Protein AF-A0A482VRR6-F1 (afdb_monomer_lite)

Foldseek 3Di:
DPPVVVVVVVLVVDPVNVVCVVPDPDDDPPDPVVLVVLVVVLVVLVVVLVVVVVVLVDDDPDVVVVVVVCPDPVCCSSVVNVVSVVVVVVSVVVVVVVVVVVCVVVVHDDDPVVVVVVVLCVVLVVVLVVLCCLQPVQLPPDDDPCSVVVSCLRRVCSVVCVPCVSVVNCCPPPVPSD

Sequence (178 aa):
MFSGQYNQFVKIFSAISNGRHLLSKRTSQLELNCLHGIRFISVCYVMFGHRFMTGMLFPSINSLDLIDWILKYTSTVIIGGTICVDSFLLVSGMLVSYGFFETVTKNKRFNVFSFYIYRYIRITLPLSVAVIVYSSFIQHFGSGPLWRKTYLSMQLPCQYFWWSTLLHIQNYINPRYL

InterPro domains:
  IPR002656 Acyltransferase 3 domain [PF01757] (34-164)
  IPR052728 Oxygen and lipid transport regulator [PTHR11161] (7-174)

pLDDT: mean 83.92, std 10.21, range [39.25, 94.75]

Radius of gyration: 21.82 Å; chains: 1; bounding box: 52×47×58 Å

Organism: Asbolus verrucosus (NCBI:txid1661398)

Structure (mmCIF, N/CA/C/O backbone):
data_AF-A0A482VRR6-F1
#
_entry.id   AF-A0A482VRR6-F1
#
loop_
_atom_site.group_PDB
_atom_site.id
_atom_site.type_symbol
_atom_site.label_atom_id
_atom_site.label_alt_id
_atom_site.label_comp_id
_atom_site.label_asym_id
_atom_site.label_entity_id
_atom_site.label_seq_id
_atom_site.pdbx_PDB_ins_code
_atom_site.Cartn_x
_atom_site.Cartn_y
_atom_site.Cartn_z
_atom_site.occupancy
_atom_site.B_iso_or_equiv
_atom_site.auth_seq_id
_atom_site.auth_comp_id
_atom_site.auth_asym_id
_atom_site.auth_atom_id
_atom_site.pdbx_PDB_model_num
ATOM 1 N N . MET A 1 1 ? -35.000 -25.607 12.308 1.00 39.25 1 MET A N 1
ATOM 2 C CA . MET A 1 1 ? -34.107 -24.650 13.003 1.00 39.25 1 MET A CA 1
ATOM 3 C C . MET A 1 1 ? -32.916 -24.164 12.151 1.00 39.25 1 MET A C 1
ATOM 5 O O . MET A 1 1 ? -32.237 -23.248 12.583 1.00 39.25 1 MET A O 1
ATOM 9 N N . PHE A 1 2 ? -32.692 -24.673 10.925 1.00 43.00 2 PHE A N 1
ATOM 10 C CA . PHE A 1 2 ? -31.529 -24.301 10.090 1.00 43.00 2 PHE A CA 1
ATOM 11 C C . PHE A 1 2 ? -31.812 -23.329 8.924 1.00 43.00 2 PHE A C 1
ATOM 13 O O . PHE A 1 2 ? -30.878 -22.868 8.282 1.00 43.00 2 PHE A O 1
ATOM 20 N N . SER A 1 3 ? -33.065 -22.950 8.647 1.00 42.16 3 SER A N 1
ATOM 21 C CA . SER A 1 3 ? -33.415 -22.116 7.478 1.00 42.16 3 SER A CA 1
ATOM 22 C C . SER A 1 3 ? -33.065 -20.622 7.609 1.00 42.16 3 SER A C 1
ATOM 24 O O . SER A 1 3 ? -32.999 -19.920 6.603 1.00 42.16 3 SER A O 1
ATOM 26 N N . GLY A 1 4 ? -32.806 -20.119 8.823 1.00 55.44 4 GLY A N 1
ATOM 27 C CA . GLY A 1 4 ? -32.487 -18.702 9.062 1.00 55.44 4 GLY A CA 1
ATOM 28 C C . GLY A 1 4 ? -31.041 -18.305 8.734 1.00 55.44 4 GLY A C 1
ATOM 29 O O . GLY A 1 4 ? -30.807 -17.201 8.247 1.00 55.44 4 GLY A O 1
ATOM 30 N N . GLN A 1 5 ? -30.069 -19.202 8.947 1.00 54.91 5 GLN A N 1
ATOM 31 C CA . GLN A 1 5 ? -28.642 -18.891 8.767 1.00 54.91 5 GLN A CA 1
ATOM 32 C C . GLN A 1 5 ? -28.226 -18.825 7.290 1.00 54.91 5 GLN A C 1
ATOM 34 O O . GLN A 1 5 ? -27.506 -17.904 6.909 1.00 54.91 5 GLN A O 1
ATOM 39 N N . TYR A 1 6 ? -28.731 -19.724 6.432 1.00 55.31 6 TYR A N 1
ATOM 40 C CA . TYR A 1 6 ? -28.451 -19.691 4.985 1.00 55.31 6 TYR A CA 1
ATOM 41 C C . TYR A 1 6 ? -28.879 -18.367 4.343 1.00 55.31 6 TYR A C 1
ATOM 43 O O . TYR A 1 6 ? -28.153 -17.802 3.527 1.00 55.31 6 TYR A O 1
ATOM 51 N N . ASN A 1 7 ? -30.015 -17.820 4.783 1.00 68.06 7 ASN A N 1
ATOM 52 C CA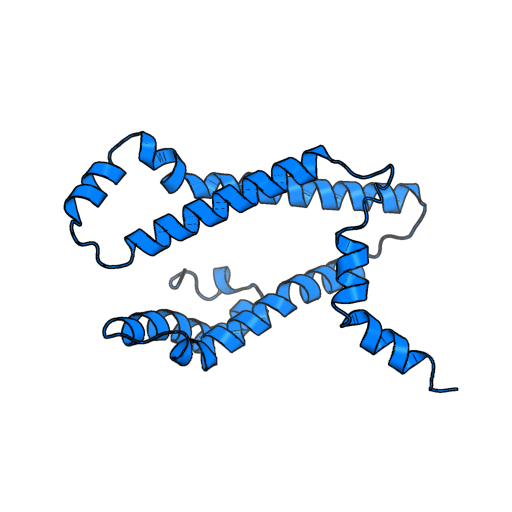 . ASN A 1 7 ? -30.519 -16.538 4.305 1.00 68.06 7 ASN A CA 1
ATOM 53 C C . ASN A 1 7 ? -29.570 -15.381 4.654 1.00 68.06 7 ASN A C 1
ATOM 55 O O . ASN A 1 7 ? -29.433 -14.445 3.874 1.00 68.06 7 ASN A O 1
ATOM 59 N N . GLN A 1 8 ? -28.872 -15.448 5.791 1.00 71.31 8 GLN A N 1
ATOM 60 C CA . GLN A 1 8 ? -27.940 -14.404 6.216 1.00 71.31 8 GLN A CA 1
ATOM 61 C C . GLN A 1 8 ? -26.632 -14.441 5.418 1.00 71.31 8 GLN A C 1
ATOM 63 O O . GLN A 1 8 ? -26.187 -13.392 4.957 1.00 71.31 8 GLN A O 1
ATOM 68 N N . PHE A 1 9 ? -26.066 -15.627 5.170 1.00 74.12 9 PHE A N 1
ATOM 69 C CA . PHE A 1 9 ? -24.871 -15.767 4.327 1.00 74.12 9 PHE A CA 1
ATOM 70 C C . PHE A 1 9 ? -25.125 -15.315 2.886 1.00 74.12 9 PHE A C 1
ATOM 72 O O . PHE A 1 9 ? -24.353 -14.524 2.350 1.00 74.12 9 PHE A O 1
ATOM 79 N N . VAL A 1 10 ? -26.245 -15.724 2.283 1.00 75.69 10 VAL A N 1
ATOM 80 C CA . VAL A 1 10 ? -26.619 -15.290 0.924 1.00 75.69 10 VAL A CA 1
ATOM 81 C C . VAL A 1 10 ? -26.847 -13.774 0.866 1.00 75.69 10 VAL A C 1
ATOM 83 O O . VAL A 1 10 ? -26.487 -13.121 -0.114 1.00 75.69 10 VAL A O 1
ATOM 86 N N . LYS A 1 11 ? -27.379 -13.175 1.938 1.00 75.44 11 LYS A N 1
ATOM 87 C CA . LYS A 1 11 ? -27.599 -11.726 2.023 1.00 75.44 11 LYS A CA 1
ATOM 88 C C . LYS A 1 11 ? -26.296 -10.925 2.105 1.00 75.44 11 LYS A C 1
ATOM 90 O O . LYS A 1 11 ? -26.257 -9.834 1.546 1.00 75.44 11 LYS A O 1
ATOM 95 N N . ILE A 1 12 ? -25.234 -11.472 2.711 1.00 77.88 12 ILE A N 1
ATOM 96 C CA . ILE A 1 12 ? -23.895 -10.845 2.748 1.00 77.88 12 ILE A CA 1
ATOM 97 C C . ILE A 1 12 ? -23.308 -10.708 1.332 1.00 77.88 12 ILE A C 1
ATOM 99 O O . ILE A 1 12 ? -22.660 -9.706 1.040 1.00 77.88 12 ILE A O 1
ATOM 103 N N . PHE A 1 13 ? -23.596 -11.651 0.428 1.00 78.31 13 PHE A N 1
ATOM 104 C CA . PHE A 1 13 ? -23.145 -11.613 -0.972 1.00 78.31 13 PHE A CA 1
ATOM 105 C C . PHE A 1 13 ? -24.163 -10.992 -1.946 1.00 78.31 13 PHE A C 1
ATOM 107 O O . PHE A 1 13 ? -23.894 -10.880 -3.141 1.00 78.31 13 PHE A O 1
ATOM 114 N N . SER A 1 14 ? -25.333 -10.555 -1.468 1.00 87.50 14 SER A N 1
ATOM 115 C CA . SER A 1 14 ? -26.373 -9.985 -2.327 1.00 87.50 14 SER A CA 1
ATOM 116 C C . SER A 1 14 ? -26.002 -8.574 -2.791 1.00 87.50 14 SER A C 1
ATOM 118 O O . SER A 1 14 ? -26.103 -7.604 -2.035 1.00 87.50 14 SER A O 1
ATOM 120 N N . ALA A 1 15 ? -25.646 -8.442 -4.072 1.00 83.56 15 ALA A N 1
ATOM 121 C CA . ALA A 1 15 ? -25.331 -7.156 -4.698 1.00 83.56 15 ALA A CA 1
ATOM 122 C C . ALA A 1 15 ? -26.487 -6.144 -4.598 1.00 83.56 15 ALA A C 1
ATOM 124 O O . ALA A 1 15 ? -26.249 -4.954 -4.422 1.00 83.56 15 ALA A O 1
ATOM 125 N N . ILE A 1 16 ? -27.741 -6.608 -4.640 1.00 83.62 16 ILE A N 1
ATOM 126 C CA . ILE A 1 16 ? -28.931 -5.750 -4.536 1.00 83.62 16 ILE A CA 1
ATOM 127 C C . ILE A 1 16 ? -29.086 -5.208 -3.110 1.00 83.62 16 ILE A C 1
ATOM 129 O O . ILE A 1 16 ? -29.315 -4.012 -2.926 1.00 83.62 16 ILE A O 1
ATOM 133 N N . SER A 1 17 ? -28.946 -6.067 -2.093 1.00 82.50 17 SER A N 1
ATOM 134 C CA . SER A 1 17 ? -29.047 -5.652 -0.687 1.00 82.50 17 SER A CA 1
ATOM 135 C C . SER A 1 17 ? -27.909 -4.703 -0.309 1.00 82.50 17 SER A C 1
ATOM 137 O O . SER A 1 17 ? -28.153 -3.635 0.254 1.00 82.50 17 SER A O 1
ATOM 139 N N . ASN A 1 18 ? -26.674 -5.059 -0.673 1.00 84.44 18 ASN A N 1
ATOM 140 C CA . ASN A 1 18 ? -25.496 -4.233 -0.419 1.00 84.44 18 ASN A CA 1
ATOM 141 C C . ASN A 1 18 ? -25.542 -2.928 -1.224 1.00 84.44 18 ASN A C 1
ATOM 143 O O . ASN A 1 18 ? -25.259 -1.869 -0.675 1.00 84.44 18 ASN A O 1
ATOM 147 N N . GLY A 1 19 ? -25.974 -2.967 -2.487 1.00 83.19 19 GLY A N 1
ATOM 148 C CA . GLY A 1 19 ? -26.127 -1.784 -3.336 1.00 83.19 19 GLY A CA 1
ATOM 149 C C . GLY A 1 19 ? -27.157 -0.796 -2.788 1.00 83.19 19 GLY A C 1
ATOM 150 O O . GLY A 1 19 ? -26.872 0.394 -2.694 1.00 83.19 19 GLY A O 1
ATOM 151 N N . ARG A 1 20 ? -28.322 -1.277 -2.328 1.00 83.12 20 ARG A N 1
ATOM 152 C CA . ARG A 1 20 ? -29.318 -0.425 -1.650 1.00 83.12 20 ARG A CA 1
ATOM 153 C C . ARG A 1 20 ? -28.783 0.178 -0.352 1.00 83.12 20 ARG A C 1
ATOM 155 O O . ARG A 1 20 ? -29.094 1.324 -0.054 1.00 83.12 20 ARG A O 1
ATOM 162 N N . HIS A 1 21 ? -27.980 -0.568 0.405 1.00 78.75 21 HIS A N 1
ATOM 163 C CA . HIS A 1 21 ? -27.349 -0.061 1.623 1.00 78.75 21 HIS A CA 1
ATOM 164 C C . HIS A 1 21 ? -26.273 0.997 1.326 1.00 78.75 21 HIS A C 1
ATOM 166 O O . HIS A 1 21 ? -26.207 2.006 2.016 1.00 78.75 21 HIS A O 1
ATOM 172 N N . LEU A 1 22 ? -25.459 0.798 0.286 1.00 78.19 22 LEU A N 1
ATOM 173 C CA . LEU A 1 22 ? -24.411 1.739 -0.130 1.00 78.19 22 LEU A CA 1
ATOM 174 C C . LEU A 1 22 ? -24.981 3.032 -0.732 1.00 78.19 22 LEU A C 1
ATOM 176 O O . LEU A 1 22 ? -24.422 4.102 -0.519 1.00 78.19 22 LEU A O 1
ATOM 180 N N . LEU A 1 23 ? -26.091 2.939 -1.469 1.00 82.62 23 LEU A N 1
ATOM 181 C CA . LEU A 1 23 ? -26.770 4.082 -2.097 1.00 82.62 23 LEU A CA 1
ATOM 182 C C . LEU A 1 23 ? -27.792 4.762 -1.171 1.00 82.62 23 LEU A C 1
ATOM 184 O O . LEU A 1 23 ? -28.377 5.787 -1.526 1.00 82.62 23 LEU A O 1
ATOM 188 N N . SER A 1 24 ? -28.036 4.193 0.009 1.00 81.25 24 SER A N 1
ATOM 189 C CA . SER A 1 24 ? -28.926 4.769 1.011 1.00 81.25 24 SER A CA 1
ATOM 190 C C . SER A 1 24 ? -28.311 6.054 1.572 1.00 81.25 24 SER A C 1
ATOM 192 O O . SER A 1 24 ? -27.252 6.025 2.191 1.00 81.25 24 SER A O 1
ATOM 194 N N . LYS A 1 25 ? -29.018 7.182 1.436 1.00 66.94 25 LYS A N 1
ATOM 195 C CA . LYS A 1 25 ? -28.632 8.507 1.966 1.00 66.94 25 LYS A CA 1
ATOM 196 C C . LYS A 1 25 ? -28.825 8.629 3.487 1.00 66.94 25 LYS A C 1
ATOM 198 O O . LYS A 1 25 ? -29.327 9.638 3.976 1.00 66.94 25 LYS A O 1
ATOM 203 N N . ARG A 1 26 ? -28.509 7.581 4.247 1.00 63.56 26 ARG A N 1
ATOM 204 C CA . ARG A 1 26 ? -28.685 7.566 5.702 1.00 63.56 26 ARG A CA 1
ATOM 205 C C . ARG A 1 26 ? -27.437 8.161 6.341 1.00 63.56 26 ARG A C 1
ATOM 207 O O . ARG A 1 26 ? -26.489 7.440 6.609 1.00 63.56 26 ARG A O 1
ATOM 214 N N . THR A 1 27 ? -27.437 9.470 6.550 1.00 57.12 27 THR A N 1
ATOM 215 C CA . THR A 1 27 ? -26.373 10.161 7.280 1.00 57.12 27 THR A CA 1
ATOM 216 C C . THR A 1 27 ? -26.494 9.852 8.769 1.00 57.12 27 THR A C 1
ATOM 218 O O . THR A 1 27 ? -27.532 10.110 9.386 1.00 57.12 27 THR A O 1
ATOM 221 N N . SER A 1 28 ? -25.452 9.271 9.366 1.00 56.53 28 SER A N 1
ATOM 222 C CA . SER A 1 28 ? -25.365 9.203 10.825 1.00 56.53 28 SER A CA 1
ATOM 223 C C . SER A 1 28 ? -24.936 10.571 11.372 1.00 56.53 28 SER A C 1
ATOM 225 O O . SER A 1 28 ? -24.104 11.257 10.785 1.00 56.53 28 SER A O 1
ATOM 227 N N . GLN A 1 29 ? -25.504 11.003 12.501 1.00 54.41 29 GLN A N 1
ATOM 228 C CA . GLN A 1 29 ? -25.203 12.312 13.113 1.00 54.41 29 GLN A CA 1
ATOM 229 C C . GLN A 1 29 ? -23.735 12.473 13.569 1.00 54.41 29 GLN A C 1
ATOM 231 O O . GLN A 1 29 ? -23.346 13.570 13.956 1.00 54.41 29 GLN A O 1
ATOM 236 N N . LEU A 1 30 ? -22.925 11.406 13.516 1.00 58.94 30 LEU A N 1
ATOM 237 C CA . LEU A 1 30 ? -21.503 11.390 13.883 1.00 58.94 30 LEU A CA 1
ATOM 238 C C . LEU A 1 30 ? -20.546 11.324 12.673 1.00 58.94 30 LEU A C 1
ATOM 240 O O . LEU A 1 30 ? -19.335 11.201 12.859 1.00 58.94 30 LEU A O 1
ATOM 244 N N . GLU A 1 31 ? -21.043 11.383 11.435 1.00 64.06 31 GLU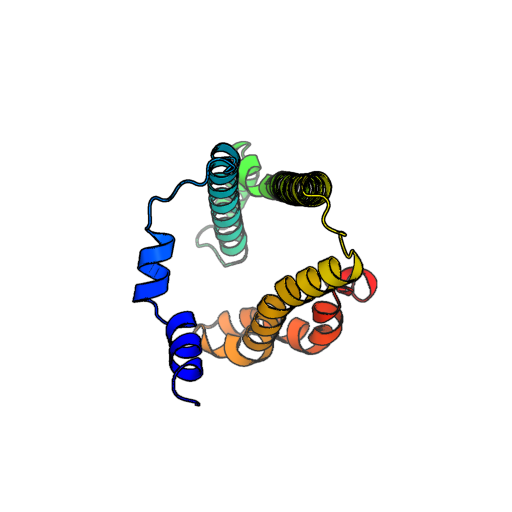 A N 1
ATOM 245 C CA . GLU A 1 31 ? -20.180 11.319 10.251 1.00 64.06 31 GLU A CA 1
ATOM 246 C C . GLU A 1 31 ? -19.457 12.646 9.986 1.00 64.06 31 GLU A C 1
ATOM 248 O O . GLU A 1 31 ? -20.051 13.688 9.705 1.00 64.06 31 GLU A O 1
ATOM 253 N N . LEU A 1 32 ? -18.124 12.597 10.033 1.00 72.50 32 LEU A N 1
ATOM 254 C CA . LEU A 1 32 ? -17.251 13.699 9.643 1.00 72.50 32 LEU A CA 1
ATOM 255 C C . LEU A 1 32 ? -17.233 13.818 8.109 1.00 72.50 32 LEU A C 1
ATOM 257 O O . LEU A 1 32 ? -16.292 13.379 7.448 1.00 72.50 32 LEU A O 1
ATOM 261 N N . ASN A 1 33 ? -18.274 14.424 7.533 1.00 78.56 33 ASN A N 1
ATOM 262 C CA . ASN A 1 33 ? -18.465 14.566 6.079 1.00 78.56 33 ASN A CA 1
ATOM 263 C C . ASN A 1 33 ? -17.246 15.153 5.344 1.00 78.56 33 ASN A C 1
ATOM 265 O O . ASN A 1 33 ? -16.910 14.712 4.246 1.00 78.56 33 ASN A O 1
ATOM 269 N N . CYS A 1 34 ? -16.530 16.093 5.968 1.00 83.06 34 CYS A N 1
ATOM 270 C CA . CYS A 1 34 ? -15.295 16.655 5.413 1.00 83.06 34 CYS A CA 1
ATOM 271 C C . CYS A 1 34 ? -14.204 15.583 5.204 1.00 83.06 34 CYS A C 1
ATOM 273 O O . CYS A 1 34 ? -13.530 15.576 4.174 1.00 83.06 34 CYS A O 1
ATOM 275 N N . LEU A 1 35 ? -14.082 14.607 6.115 1.00 83.81 35 LEU A N 1
ATOM 276 C CA . LEU A 1 35 ? -13.115 13.512 5.972 1.00 83.81 35 LEU A CA 1
ATOM 277 C C . LEU A 1 35 ? -13.436 12.606 4.783 1.00 83.81 35 LEU A C 1
ATOM 279 O O . LEU A 1 35 ? -12.515 12.087 4.154 1.00 83.81 35 LEU A O 1
ATOM 283 N N . HIS A 1 36 ? -14.715 12.416 4.456 1.00 83.50 36 HIS A N 1
ATOM 284 C CA . HIS A 1 36 ? -15.100 11.671 3.258 1.00 83.50 36 HIS A CA 1
ATOM 285 C C . HIS A 1 36 ? -14.648 12.393 1.981 1.00 83.50 36 HIS A C 1
ATOM 287 O O . HIS A 1 36 ? -14.102 11.746 1.088 1.00 83.50 36 HIS A O 1
ATOM 293 N N . GLY A 1 37 ? -14.788 13.722 1.930 1.00 86.75 37 GLY A N 1
ATOM 294 C CA . GLY A 1 37 ? -14.290 14.548 0.826 1.00 86.75 37 GLY A CA 1
ATOM 295 C C . GLY A 1 37 ? -12.767 14.496 0.682 1.00 86.75 37 GLY A C 1
ATOM 296 O O . GLY A 1 37 ? -12.265 14.223 -0.408 1.00 86.75 37 GLY A O 1
ATOM 297 N N . ILE A 1 38 ? -12.030 14.667 1.787 1.00 87.50 38 ILE A N 1
ATOM 298 C CA . ILE A 1 38 ? -10.560 14.580 1.789 1.00 87.50 38 ILE A CA 1
ATOM 299 C C . ILE A 1 38 ? -10.111 13.207 1.286 1.00 87.50 38 ILE A C 1
ATOM 301 O O . ILE A 1 38 ? -9.298 13.129 0.372 1.00 87.50 38 ILE A O 1
ATOM 305 N N . ARG A 1 39 ? -10.696 12.119 1.805 1.00 84.94 39 ARG A N 1
ATOM 306 C CA . ARG A 1 39 ? -10.374 10.757 1.349 1.00 84.94 39 ARG A CA 1
ATOM 307 C C . ARG A 1 39 ? -10.617 10.570 -0.139 1.00 84.94 39 ARG A C 1
ATOM 309 O O . ARG A 1 39 ? -9.786 9.961 -0.802 1.00 84.94 39 ARG A O 1
ATOM 316 N N . PHE A 1 40 ? -11.735 11.073 -0.654 1.00 88.44 40 PHE A N 1
ATOM 317 C CA . PHE A 1 40 ? -12.046 10.974 -2.075 1.00 88.44 40 PHE A CA 1
ATOM 318 C C . PHE A 1 40 ? -10.974 11.663 -2.928 1.00 88.44 40 PHE A C 1
ATOM 320 O O . PHE A 1 40 ? -10.395 11.028 -3.809 1.00 88.44 40 PHE A O 1
ATOM 327 N N . ILE A 1 41 ? -10.648 12.918 -2.609 1.00 89.50 41 ILE A N 1
ATOM 328 C CA . ILE A 1 41 ? -9.634 13.694 -3.337 1.00 89.50 41 ILE A CA 1
ATOM 329 C C . ILE A 1 41 ? -8.270 13.002 -3.261 1.00 89.50 41 ILE A C 1
ATOM 331 O O . ILE A 1 41 ? -7.607 12.834 -4.286 1.00 89.50 41 ILE A O 1
ATOM 335 N N . SER A 1 42 ? -7.867 12.540 -2.074 1.00 88.25 42 SER A N 1
ATOM 336 C CA . SER A 1 42 ? -6.594 11.845 -1.894 1.00 88.25 42 SER A CA 1
ATOM 337 C C . SER A 1 42 ? -6.530 10.543 -2.708 1.00 88.25 42 SER A C 1
ATOM 339 O O . SER A 1 42 ? -5.492 10.245 -3.298 1.00 88.25 42 SER A O 1
ATOM 341 N N . VAL A 1 43 ? -7.629 9.777 -2.811 1.00 88.44 43 VAL A N 1
ATOM 342 C CA . VAL A 1 43 ? -7.657 8.532 -3.610 1.00 88.44 43 VAL A CA 1
ATOM 343 C C . VAL A 1 43 ? -7.538 8.846 -5.097 1.00 88.44 43 VAL A C 1
ATOM 345 O O . VAL A 1 43 ? -6.733 8.215 -5.783 1.00 88.44 43 VAL A O 1
ATOM 348 N N . CYS A 1 44 ? -8.276 9.842 -5.591 1.00 90.12 44 CYS A N 1
ATOM 349 C CA . CYS A 1 44 ? -8.168 10.289 -6.980 1.00 90.12 44 CYS A CA 1
ATOM 350 C C . CYS A 1 44 ? -6.737 10.714 -7.327 1.00 90.12 44 CYS A C 1
ATOM 352 O O . CYS A 1 44 ? -6.218 10.340 -8.380 1.00 90.12 44 CYS A O 1
ATOM 354 N N . TYR A 1 45 ? -6.086 11.442 -6.421 1.00 89.38 45 TYR A N 1
ATOM 355 C CA . TYR A 1 45 ? -4.715 11.898 -6.603 1.00 89.38 45 TYR A CA 1
ATOM 356 C C . TYR A 1 45 ? -3.712 10.738 -6.687 1.00 89.38 45 TYR A C 1
ATOM 358 O O . TYR A 1 45 ? -2.913 10.677 -7.621 1.00 89.38 45 TYR A O 1
ATOM 366 N N . VAL A 1 46 ? -3.796 9.771 -5.767 1.00 88.88 46 VAL A N 1
ATOM 367 C CA . VAL A 1 46 ? -2.931 8.578 -5.765 1.00 88.88 46 VAL A CA 1
ATOM 368 C C . VAL A 1 46 ? -3.142 7.730 -7.021 1.00 88.88 46 VAL A C 1
ATOM 370 O O . VAL A 1 46 ? -2.170 7.285 -7.631 1.00 88.88 46 VAL A O 1
ATOM 373 N N . MET A 1 47 ? -4.391 7.544 -7.461 1.00 90.12 47 MET A N 1
ATOM 374 C CA . MET A 1 47 ? -4.686 6.824 -8.706 1.00 90.12 47 MET A CA 1
ATOM 375 C C . MET A 1 47 ? -4.071 7.513 -9.928 1.00 90.12 47 MET A C 1
ATOM 377 O O . MET A 1 47 ? -3.462 6.844 -10.768 1.00 90.12 47 MET A O 1
ATOM 381 N N . PHE A 1 48 ? -4.209 8.838 -10.021 1.00 89.94 48 PHE A N 1
ATOM 382 C CA . PHE A 1 48 ? -3.621 9.626 -11.101 1.00 89.94 48 PHE A CA 1
ATOM 383 C C . PHE A 1 48 ? -2.090 9.508 -11.111 1.00 89.94 48 PHE A C 1
ATOM 385 O O . PHE A 1 48 ? -1.503 9.208 -12.152 1.00 89.94 48 PHE A O 1
ATOM 392 N N . GLY A 1 49 ? -1.460 9.637 -9.939 1.00 88.81 49 GLY A N 1
ATOM 393 C CA . GLY A 1 49 ? -0.017 9.473 -9.768 1.00 88.81 49 GLY A CA 1
ATOM 394 C C . GLY A 1 49 ? 0.479 8.093 -10.202 1.00 88.81 49 GLY A C 1
ATOM 395 O O . GLY A 1 49 ? 1.360 8.001 -11.055 1.00 88.81 49 GLY A O 1
ATOM 396 N N . HIS A 1 50 ? -0.121 7.009 -9.695 1.00 88.94 50 HIS A N 1
ATOM 397 C CA . HIS A 1 50 ? 0.278 5.648 -10.073 1.00 88.94 50 HIS A CA 1
ATOM 398 C C . HIS A 1 50 ? 0.095 5.374 -11.563 1.00 88.94 50 HIS A C 1
ATOM 400 O O . HIS A 1 50 ? 0.974 4.769 -12.173 1.00 88.94 50 HIS A O 1
ATOM 406 N N . ARG A 1 51 ? -1.000 5.843 -12.175 1.00 88.94 51 ARG A N 1
ATOM 407 C CA . ARG A 1 51 ? -1.205 5.669 -13.618 1.00 88.94 51 ARG A CA 1
ATOM 408 C C . ARG A 1 51 ? -0.090 6.333 -14.419 1.00 88.94 51 ARG A C 1
ATOM 410 O O . ARG A 1 51 ? 0.417 5.726 -15.362 1.00 88.94 51 ARG A O 1
ATOM 417 N N . PHE A 1 52 ? 0.282 7.552 -14.041 1.00 87.25 52 PHE A N 1
ATOM 418 C CA . PHE A 1 52 ? 1.341 8.293 -14.711 1.00 87.25 52 PHE A CA 1
ATOM 419 C C . PHE A 1 52 ? 2.705 7.615 -14.513 1.00 87.25 52 PHE A C 1
ATOM 421 O O . PHE A 1 52 ? 3.398 7.336 -15.487 1.00 87.25 52 PHE A O 1
ATOM 428 N N . MET A 1 53 ? 3.041 7.249 -13.272 1.00 84.81 53 MET A N 1
ATOM 429 C CA . MET A 1 53 ? 4.285 6.551 -12.918 1.00 84.81 53 MET A CA 1
ATOM 430 C C . MET A 1 53 ? 4.435 5.219 -13.648 1.00 84.81 53 MET A C 1
ATOM 432 O O . MET A 1 53 ? 5.480 4.946 -14.229 1.00 84.81 53 MET A O 1
ATOM 436 N N . THR A 1 54 ? 3.379 4.403 -13.681 1.00 84.81 54 THR A N 1
ATOM 437 C CA . THR A 1 54 ? 3.387 3.158 -14.453 1.00 84.81 54 THR A CA 1
ATOM 438 C C . THR A 1 54 ? 3.582 3.441 -15.939 1.00 84.81 54 THR A C 1
ATOM 440 O O . THR A 1 54 ? 4.371 2.750 -16.570 1.00 84.81 54 THR A O 1
ATOM 443 N N . GLY A 1 55 ? 2.936 4.472 -16.492 1.00 85.00 55 GLY A N 1
ATOM 444 C CA . GLY A 1 55 ? 3.119 4.876 -17.889 1.00 85.00 55 GLY A CA 1
ATOM 445 C C . GLY A 1 55 ? 4.570 5.210 -18.247 1.00 85.00 55 GLY A C 1
ATOM 446 O O . GLY A 1 55 ? 5.016 4.834 -19.325 1.00 85.00 55 GLY A O 1
ATOM 447 N N . MET A 1 56 ? 5.320 5.830 -17.330 1.00 83.12 56 MET A 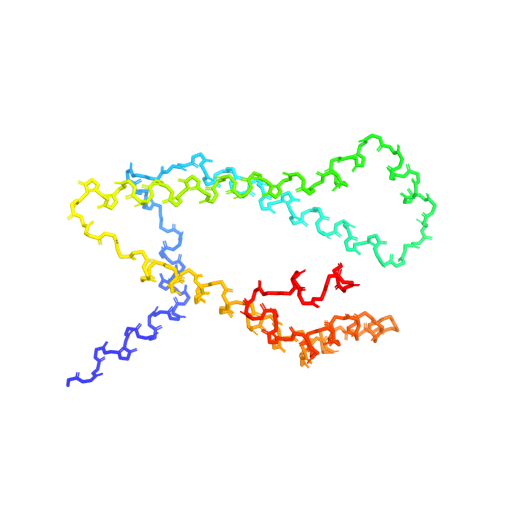N 1
ATOM 448 C CA . MET A 1 56 ? 6.740 6.157 -17.529 1.00 83.12 56 MET A CA 1
ATOM 449 C C . MET A 1 56 ? 7.664 4.932 -17.556 1.00 83.12 56 MET A C 1
ATOM 451 O O . MET A 1 56 ? 8.743 4.995 -18.137 1.00 83.12 56 MET A O 1
ATOM 455 N N . LEU A 1 57 ? 7.263 3.819 -16.933 1.00 80.38 57 LEU A N 1
ATOM 456 C CA . LEU A 1 57 ? 8.044 2.575 -16.921 1.00 80.38 57 LEU A CA 1
ATOM 457 C C . LEU A 1 57 ? 7.902 1.770 -18.223 1.00 80.38 57 LEU A C 1
ATOM 459 O O . LEU A 1 57 ? 8.690 0.857 -18.471 1.00 80.38 57 LEU A O 1
ATOM 463 N N . PHE A 1 58 ? 6.897 2.081 -19.045 1.00 82.38 58 PHE A N 1
ATOM 464 C CA . PHE A 1 58 ? 6.687 1.452 -20.346 1.00 82.38 58 PHE A CA 1
ATOM 465 C C . PHE A 1 58 ? 7.287 2.306 -21.471 1.00 82.38 58 PHE A C 1
ATOM 467 O O . PHE A 1 58 ? 7.371 3.527 -21.347 1.00 82.38 58 PHE A O 1
ATOM 474 N N . PRO A 1 59 ? 7.710 1.685 -22.587 1.00 80.69 59 PRO A N 1
ATOM 475 C CA . PRO A 1 59 ? 8.304 2.420 -23.696 1.00 80.69 59 PRO A CA 1
ATOM 476 C C . PRO A 1 59 ? 7.313 3.431 -24.282 1.00 80.69 59 PRO A C 1
ATOM 478 O O . PRO A 1 59 ? 6.197 3.075 -24.667 1.00 80.69 59 PRO A O 1
ATOM 481 N N . SER A 1 60 ? 7.746 4.688 -24.368 1.00 81.62 60 SER A N 1
ATOM 482 C CA . SER A 1 60 ? 7.025 5.767 -25.037 1.00 81.62 60 SER A CA 1
ATOM 483 C C . SER A 1 60 ? 7.542 5.963 -26.465 1.00 81.62 60 SER A C 1
ATOM 485 O O . SER A 1 60 ? 8.686 5.643 -26.781 1.00 81.62 60 SER A O 1
ATOM 487 N N . ILE A 1 61 ? 6.689 6.505 -27.340 1.00 84.44 61 ILE A N 1
ATOM 488 C CA . ILE A 1 61 ? 7.055 6.834 -28.731 1.00 84.44 61 ILE A CA 1
ATOM 489 C C . ILE A 1 61 ? 8.152 7.911 -28.757 1.00 84.44 61 ILE A C 1
ATOM 491 O O . ILE A 1 61 ? 9.043 7.867 -29.598 1.00 84.44 61 ILE A O 1
ATOM 495 N N . ASN A 1 62 ? 8.098 8.856 -27.816 1.00 86.06 62 ASN A N 1
ATOM 496 C CA . ASN A 1 62 ? 9.106 9.889 -27.629 1.00 86.06 62 ASN A CA 1
ATOM 497 C C . ASN A 1 62 ? 9.527 9.928 -26.154 1.00 86.06 62 ASN A C 1
ATOM 499 O O . ASN A 1 62 ? 8.801 10.430 -25.297 1.00 86.06 62 ASN A O 1
ATOM 503 N N . SER A 1 63 ? 10.682 9.348 -25.843 1.00 81.69 63 SER A N 1
ATOM 504 C CA . SER A 1 63 ? 11.231 9.326 -24.484 1.00 81.69 63 SER A CA 1
ATOM 505 C C . SER A 1 63 ? 11.929 10.632 -24.102 1.00 81.69 63 SER A C 1
ATOM 507 O O . SER A 1 63 ? 12.043 10.922 -22.915 1.00 81.69 63 SER A O 1
ATOM 509 N N . LEU A 1 64 ? 12.343 11.447 -25.077 1.00 86.00 64 LEU A N 1
ATOM 510 C CA . LEU A 1 64 ? 12.968 12.748 -24.819 1.00 86.00 64 LEU A CA 1
ATOM 511 C C . LEU A 1 64 ? 11.952 13.759 -24.277 1.00 86.00 64 LEU A C 1
ATOM 513 O O . LEU A 1 64 ? 12.241 14.453 -23.311 1.00 86.00 64 LEU A O 1
ATOM 517 N N . ASP A 1 65 ? 10.727 13.750 -24.806 1.00 86.81 65 ASP A N 1
ATOM 518 C CA . ASP A 1 65 ? 9.639 14.608 -24.310 1.00 86.81 65 ASP A CA 1
ATOM 519 C C . ASP A 1 65 ? 9.262 14.282 -22.853 1.00 86.81 65 ASP A C 1
ATOM 521 O O . ASP A 1 65 ? 8.897 15.158 -22.070 1.00 86.81 65 ASP A O 1
ATOM 525 N N . LEU A 1 66 ? 9.432 13.020 -22.438 1.00 85.31 66 LEU A N 1
ATOM 526 C CA . LEU A 1 66 ? 9.259 12.641 -21.038 1.00 85.31 66 LEU A CA 1
ATOM 527 C C . LEU A 1 66 ? 10.325 13.284 -20.140 1.00 85.31 66 LEU A C 1
ATOM 529 O O . LEU A 1 66 ? 9.997 13.761 -19.055 1.00 85.31 66 LEU A O 1
ATOM 533 N N . ILE A 1 67 ? 11.583 13.313 -20.585 1.00 84.88 67 ILE A N 1
ATOM 534 C CA . ILE A 1 67 ? 12.685 13.946 -19.847 1.00 84.88 67 ILE A CA 1
ATOM 535 C C . ILE A 1 67 ? 12.440 15.455 -19.741 1.00 84.88 67 ILE A C 1
ATOM 537 O O . ILE A 1 67 ? 12.508 16.011 -18.643 1.00 84.88 67 ILE A O 1
ATOM 541 N N . ASP A 1 68 ? 12.065 16.098 -20.847 1.00 89.19 68 ASP A N 1
ATOM 542 C CA . ASP A 1 68 ? 11.728 17.524 -20.869 1.00 89.19 68 ASP A CA 1
ATOM 543 C C . ASP A 1 68 ? 10.534 17.843 -19.962 1.00 89.19 68 ASP A C 1
ATOM 545 O O . ASP A 1 68 ? 10.500 18.887 -19.305 1.00 89.19 68 ASP A O 1
ATOM 549 N N . TRP A 1 69 ? 9.549 16.945 -19.885 1.00 88.25 69 TRP A N 1
ATOM 550 C CA . TRP A 1 69 ? 8.423 17.084 -18.969 1.00 88.25 69 TRP A CA 1
ATOM 551 C C . TRP A 1 69 ? 8.844 16.937 -17.504 1.00 88.25 69 TRP A C 1
ATOM 553 O O . TRP A 1 69 ? 8.427 17.759 -16.688 1.00 88.25 69 TRP A O 1
ATOM 563 N N . ILE A 1 70 ? 9.692 15.958 -17.164 1.00 86.06 70 ILE A N 1
ATOM 564 C CA . ILE A 1 70 ? 10.192 15.747 -15.792 1.00 86.06 70 ILE A CA 1
ATOM 565 C C . ILE A 1 70 ? 10.895 17.005 -15.265 1.00 86.06 70 ILE A C 1
ATOM 567 O O . ILE A 1 70 ? 10.720 17.348 -14.097 1.00 86.06 70 ILE A O 1
ATOM 571 N N . LEU A 1 71 ? 11.626 17.727 -16.117 1.00 88.12 71 LEU A N 1
ATOM 572 C CA . LEU A 1 71 ? 12.348 18.948 -15.739 1.00 88.12 71 LEU A CA 1
ATOM 573 C C . LEU A 1 71 ? 11.445 20.176 -15.514 1.00 88.12 71 LEU A C 1
ATOM 575 O O . LEU A 1 71 ? 11.886 21.163 -14.924 1.00 88.12 71 LEU A O 1
ATOM 579 N N . LYS A 1 72 ? 10.181 20.150 -15.955 1.00 90.25 72 LYS A N 1
ATOM 580 C CA . LYS A 1 72 ? 9.241 21.265 -15.756 1.00 90.25 72 LYS A CA 1
ATOM 581 C C . LYS A 1 72 ? 8.691 21.267 -14.334 1.00 90.25 72 LYS A C 1
ATOM 583 O O . LYS A 1 72 ? 8.293 20.234 -13.818 1.00 90.25 72 LYS A O 1
ATOM 588 N N . TYR A 1 73 ? 8.502 22.450 -13.748 1.00 87.12 73 TYR A N 1
ATOM 589 C CA . TYR A 1 73 ? 7.915 22.600 -12.406 1.00 87.12 73 TYR A CA 1
ATOM 590 C C . TYR A 1 73 ? 6.557 21.891 -12.241 1.00 87.12 73 TYR A C 1
ATOM 592 O O . TYR A 1 73 ? 6.248 21.372 -11.169 1.00 87.12 73 TYR A O 1
ATOM 600 N N . THR A 1 74 ? 5.762 21.807 -13.310 1.00 85.94 74 THR A N 1
ATOM 601 C CA . THR A 1 74 ? 4.460 21.125 -13.324 1.00 85.94 74 THR A CA 1
ATOM 602 C C . THR A 1 74 ? 4.549 19.626 -13.030 1.00 85.94 74 THR A C 1
ATOM 604 O O . THR A 1 74 ? 3.578 19.053 -12.536 1.00 85.94 74 THR A O 1
ATOM 607 N N . SER A 1 75 ? 5.689 18.981 -13.303 1.00 85.56 75 SER A N 1
ATOM 608 C CA . SER A 1 75 ? 5.895 17.557 -13.012 1.00 85.56 75 SER A CA 1
ATOM 609 C C . SER A 1 75 ? 5.966 17.281 -11.509 1.00 85.56 75 SER A C 1
ATOM 611 O O . SER A 1 75 ? 5.577 16.198 -11.070 1.00 85.56 75 SER A O 1
ATOM 613 N N . THR A 1 76 ? 6.373 18.278 -10.712 1.00 86.00 76 THR A N 1
ATOM 614 C CA . THR A 1 76 ? 6.532 18.186 -9.253 1.00 86.00 76 THR A CA 1
ATOM 615 C C . THR A 1 76 ? 5.252 17.737 -8.562 1.00 86.00 76 THR A C 1
ATOM 617 O O . THR A 1 76 ? 5.320 17.022 -7.569 1.00 86.00 76 THR A O 1
ATOM 620 N N . VAL A 1 77 ? 4.080 18.088 -9.099 1.00 84.44 77 VAL A N 1
ATOM 621 C CA . VAL A 1 77 ? 2.791 17.618 -8.570 1.00 84.44 77 VAL A CA 1
ATOM 622 C C . VAL A 1 77 ? 2.732 16.088 -8.627 1.00 84.44 77 VAL A C 1
ATOM 624 O O . VAL A 1 77 ? 2.449 15.423 -7.637 1.00 84.44 77 VAL A O 1
ATOM 627 N N . ILE A 1 78 ? 3.080 15.493 -9.762 1.00 84.75 78 ILE A N 1
ATOM 628 C CA . ILE A 1 78 ? 3.003 14.040 -9.937 1.00 84.75 78 ILE A CA 1
ATOM 629 C C . ILE A 1 78 ? 4.180 13.339 -9.243 1.00 84.75 78 ILE A C 1
ATOM 631 O O . ILE A 1 78 ? 3.973 12.355 -8.533 1.00 84.75 78 ILE A O 1
ATOM 635 N N . ILE A 1 79 ? 5.404 13.847 -9.415 1.00 81.62 79 ILE A N 1
ATOM 636 C CA . ILE A 1 79 ? 6.632 13.243 -8.868 1.00 81.62 79 ILE A CA 1
ATOM 637 C C . ILE A 1 79 ? 6.679 13.372 -7.339 1.00 81.62 79 ILE A C 1
ATOM 639 O O . ILE A 1 79 ? 7.000 12.411 -6.645 1.00 81.62 79 ILE A O 1
ATOM 643 N N . GLY A 1 80 ? 6.279 14.524 -6.800 1.00 80.44 80 GLY A N 1
ATOM 644 C CA . GLY A 1 80 ? 6.131 14.766 -5.361 1.00 80.44 80 GLY A CA 1
ATOM 645 C C . GLY A 1 80 ? 4.890 14.110 -4.751 1.00 80.44 80 GLY A C 1
ATOM 646 O O . GLY A 1 80 ? 4.572 14.348 -3.586 1.00 80.44 80 GLY A O 1
ATOM 647 N N . GLY A 1 81 ? 4.172 13.279 -5.512 1.00 76.94 81 GLY A N 1
ATOM 648 C CA . GLY A 1 81 ? 2.933 12.650 -5.070 1.00 76.94 81 GLY A CA 1
ATOM 649 C C . GLY A 1 81 ? 3.087 11.707 -3.873 1.00 76.94 81 GLY A C 1
ATOM 650 O O . GLY A 1 81 ? 2.095 11.420 -3.204 1.00 76.94 81 GLY A O 1
ATOM 651 N N . THR A 1 82 ? 4.309 11.285 -3.540 1.00 76.81 82 THR A N 1
ATOM 652 C CA . THR A 1 82 ? 4.614 10.512 -2.324 1.00 76.81 82 THR A CA 1
ATOM 653 C C . THR A 1 82 ? 4.188 11.234 -1.043 1.00 76.81 82 THR A C 1
ATOM 655 O O . THR A 1 82 ? 3.724 10.578 -0.114 1.00 76.81 82 THR A O 1
ATOM 658 N N . ILE A 1 83 ? 4.205 12.572 -1.026 1.00 80.31 83 ILE A N 1
ATOM 659 C CA . ILE A 1 83 ? 3.746 13.400 0.106 1.00 80.31 83 ILE A CA 1
ATOM 660 C C . ILE A 1 83 ? 2.238 13.206 0.372 1.00 80.31 83 ILE A C 1
ATOM 662 O O . ILE A 1 83 ? 1.754 13.366 1.493 1.00 80.31 83 ILE A O 1
ATOM 666 N N . CYS A 1 84 ? 1.460 12.797 -0.637 1.00 80.44 84 CYS A N 1
ATOM 667 C CA . CYS A 1 84 ? 0.034 12.513 -0.459 1.00 80.44 84 CYS A CA 1
ATOM 668 C C . CYS A 1 84 ? -0.211 11.341 0.510 1.00 80.44 84 CYS A C 1
ATOM 670 O O . CYS A 1 84 ? -1.234 11.309 1.200 1.00 80.44 84 CYS A O 1
ATOM 672 N N . VAL A 1 85 ? 0.737 10.402 0.617 1.00 80.81 85 VAL A N 1
ATOM 673 C CA . VAL A 1 85 ? 0.631 9.247 1.522 1.00 80.81 85 VAL A CA 1
ATOM 674 C C . VAL A 1 85 ? 0.599 9.688 2.990 1.00 80.81 85 VAL A C 1
ATOM 676 O O . VAL A 1 85 ? -0.144 9.106 3.784 1.00 80.81 85 VAL A O 1
ATOM 679 N N . ASP A 1 86 ? 1.293 10.771 3.345 1.00 86.31 86 ASP A N 1
ATOM 680 C CA . ASP A 1 86 ? 1.299 11.306 4.713 1.00 86.31 86 ASP A CA 1
ATOM 681 C C . ASP A 1 86 ? -0.085 11.818 5.126 1.00 86.31 86 ASP A C 1
ATOM 683 O O . ASP A 1 86 ? -0.547 11.586 6.246 1.00 86.31 86 ASP A O 1
ATOM 687 N N . SER A 1 87 ? -0.807 12.438 4.187 1.00 85.75 87 SER A N 1
ATOM 688 C CA . SER A 1 87 ? -2.187 12.888 4.413 1.00 85.75 87 SER A CA 1
ATOM 689 C C . SER A 1 87 ? -3.122 11.706 4.689 1.00 85.75 87 SER A C 1
ATOM 691 O O . SER A 1 87 ? -3.972 11.769 5.582 1.00 85.75 87 SER A O 1
ATOM 693 N N . PHE A 1 88 ? -2.942 10.590 3.979 1.00 83.38 88 PHE A N 1
ATOM 694 C CA . PHE A 1 88 ? -3.694 9.362 4.240 1.00 83.38 88 PHE A CA 1
ATOM 695 C C . PHE A 1 88 ? -3.390 8.760 5.607 1.00 83.38 88 PHE A C 1
ATOM 697 O O . PHE A 1 88 ? -4.315 8.302 6.293 1.00 83.38 88 PHE A O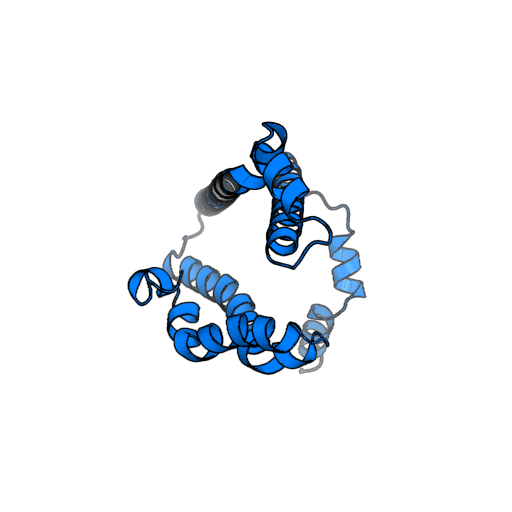 1
ATOM 704 N N . LEU A 1 89 ? -2.118 8.755 6.008 1.00 87.00 89 LEU A N 1
ATOM 705 C CA . LEU A 1 89 ? -1.702 8.259 7.315 1.00 87.00 89 LEU A CA 1
ATOM 706 C C . LEU A 1 89 ? -2.316 9.111 8.433 1.00 87.00 89 LEU A C 1
ATOM 708 O O . LEU A 1 89 ? -2.892 8.555 9.372 1.00 87.00 89 LEU A O 1
ATOM 712 N N . LEU A 1 90 ? -2.286 10.438 8.286 1.00 89.38 90 LEU A N 1
ATOM 713 C CA . LEU A 1 90 ? -2.881 11.387 9.227 1.00 89.38 90 LEU A CA 1
ATOM 714 C C . LEU A 1 90 ? -4.393 11.170 9.377 1.00 89.38 90 LEU A C 1
ATOM 716 O O . LEU A 1 90 ? -4.891 10.996 10.491 1.00 89.38 90 LEU A O 1
ATOM 720 N N . VAL A 1 91 ? -5.129 11.117 8.262 1.00 88.69 91 VAL A N 1
ATOM 721 C CA . VAL A 1 91 ? -6.588 10.898 8.267 1.00 88.69 91 VAL A CA 1
ATOM 722 C C . VAL A 1 91 ? -6.950 9.533 8.861 1.00 88.69 91 VAL A C 1
ATOM 724 O O . VAL A 1 91 ? -7.962 9.397 9.556 1.00 88.69 91 VAL A O 1
ATOM 727 N N . SER A 1 92 ? -6.140 8.507 8.597 1.00 88.00 92 SER A N 1
ATOM 728 C CA . SER A 1 92 ? -6.340 7.170 9.164 1.00 88.00 92 SER A CA 1
ATOM 729 C C . SER A 1 92 ? -6.097 7.160 10.674 1.00 88.00 92 SER A C 1
ATOM 731 O O . SER A 1 92 ? -6.908 6.602 11.414 1.00 88.00 92 SER A O 1
ATOM 733 N N . GLY A 1 93 ? -5.032 7.820 11.137 1.00 90.38 93 GLY A N 1
ATOM 734 C CA . GLY A 1 93 ? -4.723 7.981 12.558 1.00 90.38 93 GLY A CA 1
ATOM 735 C C . GLY A 1 93 ? -5.815 8.743 13.307 1.00 90.38 93 GLY A C 1
ATOM 736 O O . GLY A 1 93 ? -6.298 8.268 14.333 1.00 90.38 93 GLY A O 1
ATOM 737 N N . MET A 1 94 ? -6.285 9.862 12.750 1.00 90.12 94 MET A N 1
ATOM 738 C CA . MET A 1 94 ? -7.379 10.654 13.321 1.00 90.12 94 MET A CA 1
ATOM 739 C C . MET A 1 94 ? -8.648 9.816 13.526 1.00 90.12 94 MET A C 1
ATOM 741 O O . MET A 1 94 ? -9.271 9.894 14.585 1.00 90.12 94 MET A O 1
ATOM 745 N N . LEU A 1 95 ? -9.023 8.986 12.546 1.00 88.38 95 LEU A N 1
ATOM 746 C CA . LEU A 1 95 ? -10.230 8.161 12.640 1.00 88.38 95 LEU A CA 1
ATOM 747 C C . LEU A 1 95 ? -10.110 7.071 13.715 1.00 88.38 95 LEU A C 1
ATOM 749 O O . LEU A 1 95 ? -11.084 6.779 14.409 1.00 88.38 95 LEU A O 1
ATOM 753 N N . VAL A 1 96 ? -8.921 6.478 13.862 1.00 89.31 96 VAL A N 1
ATOM 754 C CA . VAL A 1 96 ? -8.648 5.498 14.923 1.00 89.31 96 VAL A CA 1
ATOM 755 C C . VAL A 1 96 ? -8.760 6.159 16.296 1.00 89.31 96 VAL A C 1
ATOM 757 O O . VAL A 1 96 ? -9.445 5.622 17.165 1.00 89.31 96 VAL A O 1
ATOM 760 N N . SER A 1 97 ? -8.160 7.339 16.474 1.00 90.25 97 SER A N 1
ATOM 761 C CA . SER A 1 97 ? -8.258 8.101 17.722 1.00 90.25 97 SER A CA 1
ATOM 762 C C . SER A 1 97 ? -9.704 8.478 18.042 1.00 90.25 97 SER A C 1
ATOM 764 O O . SER A 1 97 ? -10.153 8.282 19.168 1.00 90.25 97 SER A O 1
ATOM 766 N N . TYR A 1 98 ? -10.467 8.947 17.051 1.00 87.88 98 TYR A N 1
ATOM 767 C CA . TYR A 1 98 ? -11.880 9.289 17.227 1.00 87.88 98 TYR A CA 1
ATOM 768 C C . TYR A 1 98 ? -12.719 8.084 17.685 1.00 87.88 98 TYR A C 1
ATOM 770 O O . TYR A 1 98 ? -13.445 8.177 18.675 1.00 87.88 98 TYR A O 1
ATOM 778 N N . GLY A 1 99 ? -12.562 6.925 17.033 1.00 85.88 99 GLY A N 1
ATOM 779 C CA . GLY A 1 99 ? -13.266 5.698 17.425 1.00 85.88 99 GLY A CA 1
ATOM 780 C C . GLY A 1 99 ? -12.850 5.169 18.804 1.00 85.88 99 GLY A C 1
ATOM 781 O O . GLY A 1 99 ? -13.673 4.605 19.534 1.00 85.88 99 GLY A O 1
ATOM 782 N N . PHE A 1 100 ? -11.590 5.379 19.198 1.00 86.62 100 PHE A N 1
ATOM 783 C CA . PHE A 1 100 ? -11.123 5.076 20.549 1.00 86.62 100 PHE A CA 1
ATOM 784 C C . PHE A 1 100 ? -11.835 5.947 21.591 1.00 86.62 100 PHE A C 1
ATOM 786 O O . PHE A 1 100 ? -12.431 5.400 22.522 1.00 86.62 100 PHE A O 1
ATOM 793 N N . PHE A 1 101 ? -11.851 7.272 21.406 1.00 86.81 101 PHE A N 1
ATOM 794 C CA . PHE A 1 101 ? -12.542 8.188 22.320 1.00 86.81 101 PHE A CA 1
ATOM 795 C C . PHE A 1 101 ? -14.033 7.864 22.428 1.00 86.81 101 PHE A C 1
ATOM 797 O O . PHE A 1 101 ? -14.547 7.766 23.538 1.00 86.81 101 PHE A O 1
ATOM 804 N N . GLU A 1 102 ? -14.709 7.582 21.312 1.00 84.81 102 GLU A N 1
ATOM 805 C CA . GLU A 1 102 ? -16.123 7.189 21.322 1.00 84.81 102 GLU A CA 1
ATOM 806 C C . GLU A 1 102 ? -16.376 5.916 22.156 1.00 84.81 102 GLU A C 1
ATOM 808 O O . GLU A 1 102 ? -17.358 5.825 22.898 1.00 84.81 102 GLU A O 1
ATOM 813 N N . THR A 1 103 ? -15.479 4.930 22.063 1.00 84.88 103 THR A N 1
ATOM 814 C CA . THR A 1 103 ? -15.587 3.673 22.820 1.00 84.88 103 THR A CA 1
ATOM 815 C C . THR A 1 103 ? -15.403 3.903 24.320 1.00 84.88 103 THR A C 1
ATOM 817 O O . THR A 1 103 ? -16.154 3.341 25.125 1.00 84.88 103 THR A O 1
ATOM 820 N N . VAL A 1 104 ? -14.443 4.757 24.688 1.00 85.88 104 VAL A N 1
ATOM 821 C CA . VAL A 1 104 ? -14.151 5.126 26.081 1.00 85.88 104 VAL A CA 1
ATOM 822 C C . VAL A 1 104 ? -15.295 5.945 26.683 1.00 85.88 104 VAL A C 1
ATOM 824 O O . VAL A 1 104 ? -15.764 5.608 27.768 1.00 85.88 104 VAL A O 1
ATOM 827 N N . THR A 1 105 ? -15.824 6.948 25.972 1.00 85.88 105 THR A N 1
ATOM 828 C CA . THR A 1 105 ? -16.971 7.757 26.433 1.00 85.88 105 THR A CA 1
ATOM 829 C C . THR A 1 105 ? -18.229 6.910 26.652 1.00 85.88 105 THR A C 1
ATOM 831 O O . THR A 1 105 ? -19.036 7.210 27.527 1.00 85.88 105 THR A O 1
ATOM 834 N N . LYS A 1 106 ? -18.388 5.808 25.908 1.00 86.50 106 LYS A N 1
ATOM 835 C CA . LYS A 1 106 ? -19.487 4.841 26.077 1.00 86.50 106 LYS A CA 1
ATOM 836 C C . LYS A 1 106 ? -19.236 3.799 27.184 1.00 86.50 106 LYS A C 1
ATOM 838 O O . LYS A 1 106 ? -19.971 2.814 27.246 1.00 86.50 106 LYS A O 1
ATOM 843 N N . ASN A 1 107 ? -18.220 3.982 28.038 1.00 79.12 107 ASN A N 1
ATOM 844 C CA . ASN A 1 107 ? -17.840 3.077 29.135 1.00 79.12 107 ASN A CA 1
ATOM 845 C C . ASN A 1 107 ? -17.599 1.614 28.708 1.00 79.12 107 ASN A C 1
ATOM 847 O O . ASN A 1 107 ? -17.748 0.678 29.499 1.00 79.12 107 ASN A O 1
ATOM 851 N N . LYS A 1 108 ? -17.202 1.383 27.450 1.00 78.31 108 LYS A N 1
ATOM 852 C CA . LYS A 1 108 ? -16.856 0.041 26.966 1.00 78.31 108 LYS A CA 1
ATOM 853 C C . LYS A 1 108 ? -15.373 -0.235 27.189 1.00 78.31 108 LYS A C 1
ATOM 855 O O . LYS A 1 108 ? -14.521 0.601 26.902 1.00 78.31 108 LYS A O 1
ATOM 860 N N . ARG A 1 109 ? -15.048 -1.447 27.653 1.00 79.25 109 ARG A N 1
ATOM 861 C CA . ARG A 1 109 ? -13.655 -1.903 27.771 1.00 79.25 109 ARG A CA 1
ATOM 862 C C . ARG A 1 109 ? -13.045 -2.041 26.375 1.00 79.25 109 ARG A C 1
ATOM 864 O O . ARG A 1 109 ? -13.488 -2.875 25.586 1.00 79.25 109 ARG A O 1
ATOM 871 N N . PHE A 1 110 ? -12.028 -1.237 26.076 1.00 80.00 110 PHE A N 1
ATOM 872 C CA . PHE A 1 110 ? -11.286 -1.329 24.822 1.00 80.00 110 PHE A CA 1
ATOM 873 C C . PHE A 1 110 ? -10.249 -2.454 24.914 1.00 80.00 110 PHE A C 1
ATOM 875 O O . PHE A 1 110 ? -9.224 -2.319 25.580 1.00 80.00 110 PHE A O 1
ATOM 882 N N . ASN A 1 111 ? -10.519 -3.589 24.265 1.00 86.31 111 ASN A N 1
ATOM 883 C CA . ASN A 1 111 ? -9.557 -4.685 24.204 1.00 86.31 111 ASN A CA 1
ATOM 884 C C . ASN A 1 111 ? -8.547 -4.442 23.074 1.00 86.31 111 ASN A C 1
ATOM 886 O O . ASN A 1 111 ? -8.821 -4.725 21.904 1.00 86.31 111 ASN A O 1
ATOM 890 N N . VAL A 1 112 ? -7.368 -3.947 23.449 1.00 87.25 112 VAL A N 1
ATOM 891 C CA . VAL A 1 112 ? -6.262 -3.633 22.533 1.00 87.25 112 VAL A CA 1
ATOM 892 C C . VAL A 1 112 ? -5.852 -4.856 21.706 1.00 87.25 112 VAL A C 1
ATOM 894 O O . VAL A 1 112 ? -5.652 -4.741 20.498 1.00 87.25 112 VAL A O 1
ATOM 897 N N . PHE A 1 113 ? -5.792 -6.041 22.321 1.00 89.62 113 PHE A N 1
ATOM 898 C CA . PHE A 1 113 ? -5.387 -7.272 21.637 1.00 89.62 113 PHE A CA 1
ATOM 899 C C . PHE A 1 113 ? -6.362 -7.647 20.514 1.00 89.62 113 PHE A C 1
ATOM 901 O O . PHE A 1 113 ? -5.960 -7.896 19.380 1.00 89.62 113 PHE A O 1
ATOM 908 N N . SER A 1 114 ? -7.661 -7.591 20.813 1.00 88.62 114 SER A N 1
ATOM 909 C CA . SER A 1 114 ? -8.720 -7.833 19.830 1.00 88.62 114 SER A CA 1
ATOM 910 C C . SER A 1 114 ? -8.655 -6.820 18.680 1.00 88.62 114 SER A C 1
ATOM 912 O O . SER A 1 114 ? -8.692 -7.205 17.512 1.00 88.62 114 SER A O 1
ATOM 914 N N . PHE A 1 115 ? -8.457 -5.533 18.990 1.00 89.38 115 PHE A N 1
ATOM 915 C CA . PHE A 1 115 ? -8.314 -4.480 17.982 1.00 89.38 115 PHE A CA 1
ATOM 916 C C . PHE A 1 115 ? -7.159 -4.748 17.002 1.00 89.38 115 PHE A C 1
ATOM 918 O O . PHE A 1 115 ? -7.353 -4.646 15.788 1.00 89.38 115 PHE A O 1
ATOM 925 N N . TYR A 1 116 ? -5.980 -5.131 17.503 1.00 91.06 116 TYR A N 1
ATOM 926 C CA . TYR A 1 116 ? -4.833 -5.436 16.643 1.00 91.06 116 TYR A CA 1
ATOM 927 C C . TYR A 1 116 ? -5.027 -6.709 15.818 1.00 91.06 116 TYR A C 1
ATOM 929 O O . TYR A 1 116 ? -4.657 -6.703 14.646 1.00 91.06 116 TYR A O 1
ATOM 937 N N . ILE A 1 117 ? -5.665 -7.752 16.359 1.00 93.50 117 ILE A N 1
ATOM 938 C CA . ILE A 1 117 ? -6.007 -8.957 15.582 1.00 93.50 117 ILE A CA 1
ATOM 939 C C . ILE A 1 117 ? -6.949 -8.609 14.431 1.00 93.50 117 ILE A C 1
ATOM 941 O O . ILE A 1 117 ? -6.681 -8.972 13.285 1.00 93.50 117 ILE A O 1
ATOM 945 N N . TYR A 1 118 ? -8.027 -7.868 14.702 1.00 90.31 118 TYR A N 1
ATOM 946 C CA . TYR A 1 118 ? -8.955 -7.450 13.651 1.00 90.31 118 TYR A CA 1
ATOM 947 C C . TYR A 1 118 ? -8.268 -6.580 12.602 1.00 90.31 118 TYR A C 1
ATOM 949 O O . TYR A 1 118 ? -8.509 -6.750 11.406 1.00 90.31 118 TYR A O 1
ATOM 957 N N . ARG A 1 119 ? -7.394 -5.664 13.031 1.00 90.69 119 ARG A N 1
ATOM 958 C CA . ARG A 1 119 ? -6.611 -4.822 12.122 1.00 90.69 119 ARG A CA 1
ATOM 959 C C . ARG A 1 119 ? -5.672 -5.656 11.254 1.00 90.69 119 ARG A C 1
ATOM 961 O O . ARG A 1 119 ? -5.614 -5.410 10.053 1.00 90.69 119 ARG A O 1
ATOM 968 N N . TYR A 1 120 ? -4.986 -6.629 11.846 1.00 92.81 120 TYR A N 1
ATOM 969 C CA . TYR A 1 120 ? -4.093 -7.538 11.137 1.00 92.81 120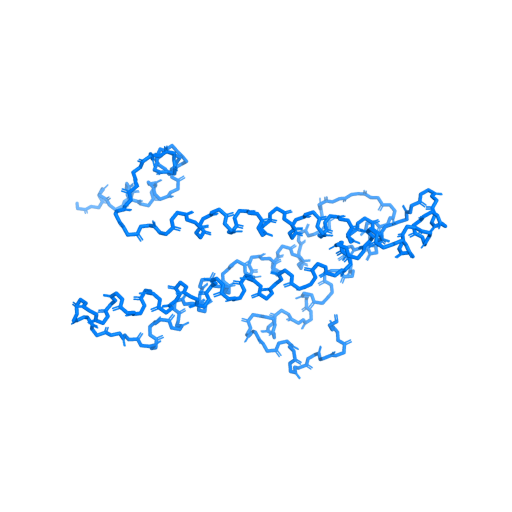 TYR A CA 1
ATOM 970 C C . TYR A 1 120 ? -4.869 -8.334 10.088 1.00 92.81 120 TYR A C 1
ATOM 972 O O . TYR A 1 120 ? -4.609 -8.183 8.901 1.00 92.81 120 TYR A O 1
ATOM 980 N N . ILE A 1 121 ? -5.923 -9.057 10.484 1.00 93.56 121 ILE A N 1
ATOM 981 C CA . ILE A 1 121 ? -6.748 -9.852 9.557 1.00 93.56 121 ILE A CA 1
ATOM 982 C C . ILE A 1 121 ? -7.314 -8.983 8.427 1.00 93.56 121 ILE A C 1
ATOM 984 O O . ILE A 1 121 ? -7.264 -9.374 7.262 1.00 93.56 121 ILE A O 1
ATOM 988 N N . ARG A 1 122 ? -7.816 -7.783 8.744 1.00 91.56 122 ARG A N 1
ATOM 989 C CA . ARG A 1 122 ? -8.395 -6.864 7.753 1.00 91.56 122 ARG A CA 1
ATOM 990 C C . ARG A 1 122 ? -7.391 -6.418 6.686 1.00 91.56 122 ARG A C 1
ATOM 992 O O . ARG A 1 122 ? -7.807 -6.193 5.554 1.00 91.56 122 ARG A O 1
ATOM 999 N N . ILE A 1 123 ? -6.115 -6.252 7.037 1.00 91.19 123 ILE A N 1
ATOM 1000 C CA . ILE A 1 123 ? -5.059 -5.818 6.107 1.00 91.19 123 ILE A CA 1
ATOM 1001 C C . ILE A 1 123 ? -4.436 -7.025 5.394 1.00 91.19 123 ILE A C 1
ATOM 1003 O O . ILE A 1 123 ? -4.223 -6.986 4.184 1.00 91.19 123 ILE A O 1
ATOM 1007 N N . THR A 1 124 ? -4.186 -8.113 6.118 1.00 93.81 124 THR A N 1
ATOM 1008 C CA . THR A 1 124 ? -3.532 -9.309 5.579 1.00 93.81 124 THR A CA 1
ATOM 1009 C C . THR A 1 124 ? -4.434 -10.074 4.612 1.00 93.81 124 THR A C 1
ATOM 1011 O O . THR A 1 124 ? -3.926 -10.656 3.661 1.00 93.81 124 THR A O 1
ATOM 1014 N N . LEU A 1 125 ? -5.762 -10.050 4.789 1.00 92.62 125 LEU A N 1
ATOM 1015 C CA . LEU A 1 125 ? -6.698 -10.734 3.888 1.00 92.62 125 LEU A CA 1
ATOM 1016 C C . LEU A 1 125 ? -6.635 -10.226 2.431 1.00 92.62 125 LEU A C 1
ATOM 1018 O O . LEU A 1 125 ? -6.446 -11.043 1.534 1.00 92.62 125 LEU A O 1
ATOM 1022 N N . PRO A 1 126 ? -6.763 -8.918 2.133 1.00 93.44 126 PRO A N 1
ATOM 1023 C CA . PRO A 1 126 ? -6.600 -8.440 0.761 1.00 93.44 126 PRO A CA 1
ATOM 1024 C C . PRO A 1 126 ? -5.161 -8.611 0.254 1.00 93.44 126 PRO A C 1
ATOM 1026 O O . PRO A 1 126 ? -4.965 -8.898 -0.926 1.00 93.44 126 PRO A O 1
ATOM 1029 N N . LEU A 1 127 ? -4.156 -8.490 1.131 1.00 93.56 127 LEU A N 1
ATOM 1030 C CA . LEU A 1 127 ? -2.756 -8.700 0.760 1.00 93.56 127 LEU A CA 1
ATOM 1031 C C . LEU A 1 127 ? -2.486 -10.151 0.338 1.00 93.56 127 LEU A C 1
ATOM 1033 O O . LEU A 1 127 ? -1.797 -10.375 -0.652 1.00 93.56 127 LEU A O 1
ATOM 1037 N N . SER A 1 128 ? -3.047 -11.136 1.040 1.00 93.06 128 SER A N 1
ATOM 1038 C CA . SER A 1 128 ? -2.873 -12.548 0.695 1.00 93.06 128 SER A CA 1
ATOM 1039 C C . SER A 1 128 ? -3.509 -12.886 -0.646 1.00 93.06 128 SER A C 1
ATOM 1041 O O . SER A 1 128 ? -2.883 -13.561 -1.463 1.00 93.06 128 SER A O 1
ATOM 1043 N N . VAL A 1 129 ? -4.696 -12.339 -0.924 1.00 94.75 129 VAL A N 1
ATOM 1044 C CA . VAL A 1 129 ? -5.333 -12.451 -2.241 1.00 94.75 129 VAL A CA 1
ATOM 1045 C C . VAL A 1 129 ? -4.437 -11.842 -3.318 1.00 94.75 129 VAL A C 1
ATOM 1047 O O . VAL A 1 129 ? -4.208 -12.484 -4.340 1.00 94.75 129 VAL A O 1
ATOM 1050 N N . ALA A 1 130 ? -3.872 -10.654 -3.085 1.00 93.62 130 ALA A N 1
ATOM 1051 C CA . ALA A 1 130 ? -2.948 -10.035 -4.032 1.00 93.62 130 ALA A CA 1
ATOM 1052 C C . ALA A 1 130 ? -1.714 -10.919 -4.282 1.00 93.62 130 ALA A C 1
ATOM 1054 O O . ALA A 1 130 ? -1.399 -11.203 -5.433 1.00 93.62 130 ALA A O 1
ATOM 1055 N N . VAL A 1 131 ? -1.059 -11.431 -3.236 1.00 93.75 131 VAL A N 1
ATOM 1056 C CA . VAL A 1 131 ? 0.107 -12.325 -3.373 1.00 93.75 131 VAL A CA 1
ATOM 1057 C C . VAL A 1 131 ? -0.237 -13.577 -4.190 1.00 93.75 131 VAL A C 1
ATOM 1059 O O . VAL A 1 131 ? 0.532 -13.969 -5.069 1.00 93.75 131 VAL A O 1
ATOM 1062 N N . ILE A 1 132 ? -1.406 -14.184 -3.971 1.00 93.94 132 ILE A N 1
ATOM 1063 C CA . ILE A 1 132 ? -1.871 -15.342 -4.756 1.00 93.94 132 ILE A CA 1
ATOM 1064 C C . ILE A 1 132 ? -2.091 -14.956 -6.228 1.00 93.94 132 ILE A C 1
ATOM 1066 O O . ILE A 1 132 ? -1.637 -15.656 -7.137 1.00 93.94 132 ILE A O 1
ATOM 1070 N N . VAL A 1 133 ? -2.736 -13.817 -6.480 1.00 94.44 133 VAL A N 1
ATOM 1071 C CA . VAL A 1 133 ? -2.979 -13.312 -7.839 1.00 94.44 133 VAL A CA 1
ATOM 1072 C C . VAL A 1 133 ? -1.663 -13.033 -8.572 1.00 94.44 133 VAL A C 1
ATOM 1074 O O . VAL A 1 133 ? -1.471 -13.518 -9.688 1.00 94.44 133 VAL A O 1
ATOM 1077 N N . TYR A 1 134 ? -0.727 -12.324 -7.943 1.00 91.75 134 TYR A N 1
ATOM 1078 C CA . TYR A 1 134 ? 0.558 -11.978 -8.554 1.00 91.75 134 TYR A CA 1
ATOM 1079 C C . TYR A 1 134 ? 1.509 -13.172 -8.693 1.00 91.75 134 TYR A C 1
ATOM 1081 O O . TYR A 1 134 ? 2.290 -13.219 -9.637 1.00 91.75 134 TYR A O 1
ATOM 1089 N N . SER A 1 135 ? 1.426 -14.170 -7.812 1.00 91.88 135 SER A N 1
ATOM 1090 C CA . SER A 1 135 ? 2.262 -15.376 -7.902 1.00 91.88 135 SER A CA 1
ATOM 1091 C C . SER A 1 135 ? 1.801 -16.373 -8.969 1.00 91.88 135 SER A C 1
ATOM 1093 O O . SER A 1 135 ? 2.644 -17.094 -9.509 1.00 91.88 135 SER A O 1
ATOM 1095 N N . SER A 1 136 ? 0.497 -16.434 -9.274 1.00 91.31 136 SER A N 1
ATOM 1096 C CA . SER A 1 136 ? -0.084 -17.515 -10.093 1.00 91.31 136 SER A CA 1
ATOM 1097 C C . SER A 1 136 ? -0.869 -17.031 -11.317 1.00 91.31 136 SER A C 1
ATOM 1099 O O . SER A 1 136 ? -0.773 -17.620 -12.398 1.00 91.31 136 SER A O 1
ATOM 1101 N N . PHE A 1 137 ? -1.647 -15.956 -11.176 1.00 92.19 137 PHE A N 1
ATOM 1102 C CA . PHE A 1 137 ? -2.613 -15.527 -12.193 1.00 92.19 137 PHE A CA 1
ATOM 1103 C C . PHE A 1 137 ? -2.097 -14.418 -13.111 1.00 92.19 137 PHE A C 1
ATOM 1105 O O . PHE A 1 137 ? -2.584 -14.308 -14.235 1.00 92.19 137 PHE A O 1
ATOM 1112 N N . ILE A 1 138 ? -1.087 -13.649 -12.686 1.00 91.25 138 ILE A N 1
ATOM 1113 C CA . ILE A 1 138 ? -0.577 -12.482 -13.426 1.00 91.25 138 ILE A CA 1
ATOM 1114 C C . ILE A 1 138 ? -0.186 -12.794 -14.875 1.00 91.25 138 ILE A C 1
ATOM 1116 O O . ILE A 1 138 ? -0.400 -11.969 -15.753 1.00 91.25 138 ILE A O 1
ATOM 1120 N N . GLN A 1 139 ? 0.302 -14.002 -15.162 1.00 90.31 139 GLN A N 1
ATOM 1121 C CA . GLN A 1 139 ? 0.669 -14.420 -16.518 1.00 90.31 139 GLN A CA 1
ATOM 1122 C C . GLN A 1 139 ? -0.500 -14.327 -17.521 1.00 90.31 139 GLN A C 1
ATOM 1124 O O . GLN A 1 139 ? -0.264 -14.056 -18.695 1.00 90.31 139 GLN A O 1
ATOM 1129 N N . HIS A 1 140 ? -1.750 -14.470 -17.061 1.00 91.00 140 HIS A N 1
ATOM 1130 C CA . HIS A 1 140 ? -2.951 -14.480 -17.904 1.00 91.00 140 HIS A CA 1
ATOM 1131 C C . HIS A 1 140 ? -3.616 -13.103 -18.073 1.00 91.00 140 HIS A C 1
ATOM 1133 O O . HIS A 1 140 ? -4.552 -12.979 -18.857 1.00 91.00 140 HIS A O 1
ATOM 1139 N N . PHE A 1 141 ? -3.178 -12.062 -17.353 1.00 90.12 141 PHE A N 1
ATOM 1140 C CA . PHE A 1 141 ? -3.817 -10.734 -17.404 1.00 90.12 141 PHE A CA 1
ATOM 1141 C C . PHE A 1 141 ? -3.437 -9.884 -18.616 1.00 90.12 141 PHE A C 1
ATOM 1143 O O . PHE A 1 141 ? -3.978 -8.795 -18.800 1.00 90.12 141 PHE A O 1
ATOM 1150 N N . GLY A 1 142 ? -2.529 -10.364 -19.455 1.00 86.50 142 GLY A N 1
ATOM 1151 C CA . GLY A 1 142 ? -2.082 -9.622 -20.615 1.00 86.50 142 GLY A CA 1
ATOM 1152 C C . GLY A 1 142 ? -1.417 -10.512 -21.645 1.00 86.50 142 GLY A C 1
ATOM 1153 O O . GLY A 1 142 ? -1.140 -11.689 -21.427 1.00 86.50 142 GLY A O 1
ATOM 1154 N N . SER A 1 143 ? -1.152 -9.906 -22.789 1.00 86.44 143 SER A N 1
ATOM 1155 C CA . SER A 1 143 ? -0.462 -10.520 -23.911 1.00 86.44 143 SER A CA 1
ATOM 1156 C C . SER A 1 143 ? 0.431 -9.472 -24.552 1.00 86.44 143 SER A C 1
ATOM 1158 O O . SER A 1 143 ? 0.043 -8.312 -24.672 1.00 86.44 143 SER A O 1
ATOM 1160 N N . GLY A 1 144 ? 1.628 -9.868 -24.971 1.00 86.81 144 GLY A N 1
ATOM 1161 C CA . GLY A 1 144 ? 2.538 -8.979 -25.682 1.00 86.81 144 GLY A CA 1
ATOM 1162 C C . GLY A 1 144 ? 4.005 -9.348 -25.485 1.00 86.81 144 GLY A C 1
ATOM 1163 O O . GLY A 1 144 ? 4.344 -10.090 -24.559 1.00 86.81 144 GLY A O 1
ATOM 1164 N N . PRO A 1 145 ? 4.898 -8.803 -26.325 1.00 86.38 145 PRO A N 1
ATOM 1165 C CA . PRO A 1 145 ? 6.322 -9.139 -26.307 1.00 86.38 145 PRO A CA 1
ATOM 1166 C C . PRO A 1 145 ? 7.017 -8.716 -25.003 1.00 86.38 145 PRO A C 1
ATOM 1168 O O . PRO A 1 145 ? 7.927 -9.393 -24.530 1.00 86.38 145 PRO A O 1
ATOM 1171 N N . LEU A 1 146 ? 6.561 -7.620 -24.387 1.00 86.31 146 LEU A N 1
ATOM 1172 C CA . LEU A 1 146 ? 7.074 -7.120 -23.107 1.00 86.31 146 LEU A CA 1
ATOM 1173 C C . LEU A 1 146 ? 6.420 -7.791 -21.897 1.00 86.31 146 LEU A C 1
ATOM 1175 O O . LEU A 1 146 ? 7.018 -7.810 -20.822 1.00 86.31 146 LEU A O 1
ATOM 1179 N N . TRP A 1 147 ? 5.234 -8.387 -22.073 1.00 89.31 147 TRP A N 1
ATOM 1180 C CA . TRP A 1 147 ? 4.441 -8.918 -20.967 1.00 89.31 147 TRP A CA 1
ATOM 1181 C C . TRP A 1 147 ? 5.215 -9.959 -20.165 1.00 89.31 147 TRP A C 1
ATOM 1183 O O . TRP A 1 147 ? 5.215 -9.9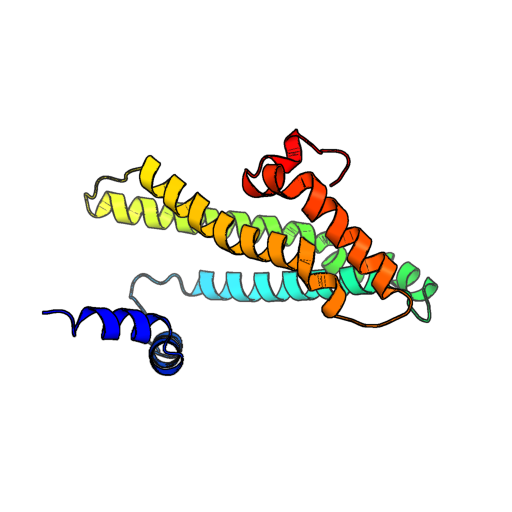01 -18.939 1.00 89.31 147 TRP A O 1
ATOM 1193 N N . ARG A 1 148 ? 5.973 -10.830 -20.849 1.00 89.44 148 ARG A N 1
ATOM 1194 C CA . ARG A 1 148 ? 6.812 -11.842 -20.195 1.00 89.44 148 ARG A CA 1
ATOM 1195 C C . ARG A 1 148 ? 7.806 -11.263 -19.203 1.00 89.44 148 ARG A C 1
ATOM 1197 O O . ARG A 1 148 ? 7.944 -11.786 -18.104 1.00 89.44 148 ARG A O 1
ATOM 1204 N N . LYS A 1 149 ? 8.487 -10.181 -19.574 1.00 88.56 149 LYS A N 1
ATOM 1205 C CA . LYS A 1 149 ? 9.445 -9.524 -18.678 1.00 88.56 149 LYS A CA 1
ATOM 1206 C C . LYS A 1 149 ? 8.722 -8.830 -17.523 1.00 88.56 149 LYS A C 1
ATOM 1208 O O . LYS A 1 149 ? 9.135 -8.978 -16.377 1.00 88.56 149 LYS A O 1
ATOM 1213 N N . THR A 1 150 ? 7.626 -8.130 -17.817 1.00 88.19 150 THR A N 1
ATOM 1214 C CA . THR A 1 150 ? 6.843 -7.396 -16.816 1.00 88.19 150 THR A CA 1
ATOM 1215 C C . THR A 1 150 ? 6.247 -8.321 -15.757 1.00 88.19 150 THR A C 1
ATOM 1217 O O . THR A 1 150 ? 6.454 -8.085 -14.568 1.00 88.19 150 THR A O 1
ATOM 1220 N N . TYR A 1 151 ? 5.545 -9.388 -16.157 1.00 90.38 151 TYR A N 1
ATOM 1221 C CA . TYR A 1 151 ? 4.892 -10.264 -15.186 1.00 90.38 151 TYR A CA 1
ATOM 1222 C C . TYR A 1 151 ? 5.914 -11.063 -14.370 1.00 90.38 151 TYR A C 1
ATOM 1224 O O . TYR A 1 151 ? 5.703 -11.225 -13.175 1.00 90.38 151 TYR A O 1
ATOM 1232 N N . LEU A 1 152 ? 7.038 -11.508 -14.956 1.00 90.81 152 LEU A N 1
ATOM 1233 C CA . LEU A 1 152 ? 8.085 -12.220 -14.208 1.00 90.81 152 LEU A CA 1
ATOM 1234 C C . LEU A 1 152 ? 8.691 -11.341 -13.109 1.00 90.81 152 LEU A C 1
ATOM 1236 O O . LEU A 1 152 ? 8.908 -11.816 -11.996 1.00 90.81 152 LEU A O 1
ATOM 1240 N N . SER A 1 153 ? 8.898 -10.052 -13.397 1.00 88.12 153 SER A N 1
ATOM 1241 C CA . SER A 1 153 ? 9.386 -9.086 -12.408 1.00 88.12 153 SER A CA 1
ATOM 1242 C C . SER A 1 153 ? 8.425 -8.899 -11.230 1.00 88.12 153 SER A C 1
ATOM 1244 O O . SER A 1 153 ? 8.875 -8.564 -10.140 1.00 88.12 153 SER A O 1
ATOM 1246 N N . MET A 1 154 ? 7.120 -9.106 -11.428 1.00 88.62 154 MET A N 1
ATOM 1247 C CA . MET A 1 154 ? 6.110 -9.039 -10.362 1.00 88.62 154 MET A CA 1
ATOM 1248 C C . MET A 1 154 ? 5.918 -10.395 -9.666 1.00 88.62 154 MET A C 1
ATOM 1250 O O . MET A 1 154 ? 5.709 -10.456 -8.458 1.00 88.62 154 MET A O 1
ATOM 1254 N N . GLN A 1 155 ? 6.010 -11.492 -10.418 1.00 92.44 155 GLN A N 1
ATOM 1255 C CA . GLN A 1 155 ? 5.725 -12.847 -9.955 1.00 92.44 155 GLN A CA 1
ATOM 1256 C C . GLN A 1 155 ? 6.828 -13.404 -9.052 1.00 92.44 155 GLN A C 1
ATOM 1258 O O . GLN A 1 155 ? 6.526 -13.973 -8.001 1.00 92.44 155 GLN A O 1
ATOM 1263 N N . LEU A 1 156 ? 8.099 -13.240 -9.439 1.00 91.31 156 LEU A N 1
ATOM 1264 C CA . LEU A 1 156 ? 9.230 -13.824 -8.711 1.00 91.31 156 LEU A CA 1
ATOM 1265 C C . LEU A 1 156 ? 9.322 -13.300 -7.265 1.00 91.31 156 LEU A C 1
ATOM 1267 O O . LEU A 1 156 ? 9.366 -14.130 -6.355 1.00 91.31 156 LEU A O 1
ATOM 1271 N N . PRO A 1 157 ? 9.261 -11.979 -6.989 1.00 88.81 157 PRO A N 1
ATOM 1272 C CA . PRO A 1 157 ? 9.284 -11.486 -5.613 1.00 88.81 157 PRO A CA 1
ATOM 1273 C C . PRO A 1 157 ? 8.123 -12.027 -4.775 1.00 88.81 157 PRO A C 1
ATOM 1275 O O . PRO A 1 157 ? 8.324 -12.408 -3.624 1.00 88.81 157 PRO A O 1
ATOM 1278 N N . CYS A 1 158 ? 6.922 -12.132 -5.354 1.00 90.12 158 CYS A N 1
ATOM 1279 C CA . CYS A 1 158 ? 5.775 -12.715 -4.665 1.00 90.12 158 CYS A CA 1
ATOM 1280 C C . CYS A 1 158 ? 5.982 -14.201 -4.341 1.00 90.12 158 CYS A C 1
ATOM 1282 O O . CYS A 1 158 ? 5.529 -14.639 -3.295 1.00 90.12 158 CYS A O 1
ATOM 1284 N N . GLN A 1 159 ? 6.678 -14.976 -5.177 1.00 90.38 159 GLN A N 1
ATOM 1285 C CA . GLN A 1 159 ? 6.952 -16.397 -4.917 1.00 90.38 159 GLN A CA 1
ATOM 1286 C C . GLN A 1 159 ? 8.077 -16.631 -3.902 1.00 90.38 159 GLN A C 1
ATOM 1288 O O . GLN A 1 159 ? 8.011 -17.591 -3.138 1.00 90.38 159 GLN A O 1
ATOM 1293 N N . TYR A 1 160 ? 9.090 -15.765 -3.858 1.00 90.94 160 TYR A N 1
ATOM 1294 C CA . TYR A 1 160 ? 10.198 -15.899 -2.905 1.00 90.94 160 TYR A CA 1
ATOM 1295 C C . TYR A 1 160 ? 9.885 -15.285 -1.534 1.00 90.94 160 TYR A C 1
ATOM 1297 O O . TYR A 1 160 ? 10.259 -15.843 -0.501 1.00 90.94 160 TYR A O 1
ATOM 1305 N N . PHE A 1 161 ? 9.166 -14.161 -1.509 1.00 90.56 161 PHE A N 1
ATOM 1306 C CA . PHE A 1 161 ? 8.974 -13.331 -0.315 1.00 90.56 161 PHE A CA 1
ATOM 1307 C C . PHE A 1 161 ? 7.514 -13.257 0.161 1.00 90.56 161 PHE A C 1
ATOM 1309 O O . PHE A 1 161 ? 7.149 -12.346 0.911 1.00 90.56 161 PHE A O 1
ATOM 1316 N N . TRP A 1 162 ? 6.653 -14.199 -0.252 1.00 91.38 162 TRP A N 1
ATOM 1317 C CA . TRP A 1 162 ? 5.246 -14.236 0.177 1.00 91.38 162 TRP A CA 1
ATOM 1318 C C . TRP A 1 162 ? 5.107 -14.230 1.702 1.00 91.38 162 TRP A C 1
ATOM 1320 O O . TRP A 1 162 ? 4.306 -13.473 2.243 1.00 91.38 162 TRP A O 1
ATOM 1330 N N . TRP A 1 163 ? 5.900 -15.036 2.409 1.00 91.69 163 TRP A N 1
ATOM 1331 C CA . TRP A 1 163 ? 5.785 -15.206 3.857 1.00 91.69 163 TRP A CA 1
ATOM 1332 C C . TRP A 1 163 ? 6.184 -13.932 4.616 1.00 91.69 163 TRP A C 1
ATOM 1334 O O . TRP A 1 163 ? 5.470 -13.506 5.522 1.00 91.69 163 TRP A O 1
ATOM 1344 N N . SER A 1 164 ? 7.273 -13.270 4.211 1.00 91.12 164 SER A N 1
ATOM 1345 C CA . SER A 1 164 ? 7.743 -12.025 4.830 1.00 91.12 164 SER A CA 1
ATOM 1346 C C . SER A 1 164 ? 6.814 -10.852 4.518 1.00 91.12 164 SER A C 1
ATOM 1348 O O . SER A 1 164 ? 6.639 -9.960 5.352 1.00 91.12 164 SER A O 1
ATOM 1350 N N . THR A 1 165 ? 6.165 -10.887 3.351 1.00 90.44 165 THR A N 1
ATOM 1351 C CA . THR A 1 165 ? 5.125 -9.932 2.956 1.00 90.44 165 THR A CA 1
ATOM 1352 C C . THR A 1 165 ? 3.855 -10.119 3.792 1.00 90.44 165 THR A C 1
ATOM 1354 O O . THR A 1 165 ? 3.341 -9.139 4.326 1.00 90.44 165 THR A O 1
ATOM 1357 N N . LEU A 1 166 ? 3.382 -11.356 3.989 1.00 91.69 166 LEU A N 1
ATOM 1358 C CA . LEU A 1 166 ? 2.203 -11.644 4.820 1.00 91.69 166 LEU A CA 1
ATOM 1359 C C . LEU A 1 166 ? 2.408 -11.291 6.295 1.00 91.69 166 LEU A C 1
ATOM 1361 O O . LEU A 1 166 ? 1.472 -10.826 6.939 1.00 91.69 166 LEU A O 1
ATOM 1365 N N . LEU A 1 167 ? 3.623 -11.479 6.812 1.00 91.88 167 LEU A N 1
ATOM 1366 C CA . LEU A 1 167 ? 3.992 -11.098 8.178 1.00 91.88 167 LEU A CA 1
ATOM 1367 C C . LEU A 1 167 ? 4.308 -9.601 8.332 1.00 91.88 167 LEU A C 1
ATOM 1369 O O . LEU A 1 167 ? 4.601 -9.162 9.440 1.00 91.88 167 LEU A O 1
ATOM 1373 N N . HIS A 1 168 ? 4.251 -8.810 7.255 1.00 90.06 168 HIS A N 1
ATOM 1374 C CA . HIS A 1 168 ? 4.574 -7.377 7.252 1.00 90.06 168 HIS A CA 1
ATOM 1375 C C . HIS A 1 168 ? 6.008 -7.030 7.713 1.00 90.06 168 HIS A C 1
ATOM 1377 O O . HIS A 1 168 ? 6.270 -5.911 8.150 1.00 90.06 168 HIS A O 1
ATOM 1383 N N . ILE A 1 169 ? 6.960 -7.956 7.570 1.00 92.75 169 ILE A N 1
ATOM 1384 C CA . ILE A 1 169 ? 8.374 -7.786 7.970 1.00 92.75 169 ILE A CA 1
ATOM 1385 C C . ILE A 1 169 ? 9.328 -7.632 6.777 1.00 92.75 169 ILE A C 1
ATOM 1387 O O . ILE A 1 169 ? 10.548 -7.665 6.937 1.00 92.75 169 ILE A O 1
ATOM 1391 N N . GLN A 1 170 ? 8.782 -7.428 5.575 1.00 88.56 170 GLN A N 1
ATOM 1392 C CA . GLN A 1 170 ? 9.541 -7.301 4.328 1.00 88.56 170 GLN A CA 1
ATOM 1393 C C . GLN A 1 170 ? 10.667 -6.258 4.410 1.00 88.56 170 GLN A C 1
ATOM 1395 O O . GLN A 1 170 ? 11.782 -6.542 3.980 1.00 88.56 170 GLN A O 1
ATOM 1400 N N . ASN A 1 171 ? 10.397 -5.097 5.018 1.00 87.19 171 ASN A N 1
ATOM 1401 C CA . ASN A 1 171 ? 11.364 -4.000 5.151 1.00 87.19 171 ASN A CA 1
ATOM 1402 C C . ASN A 1 171 ? 12.612 -4.374 5.964 1.00 87.19 171 ASN A C 1
ATOM 1404 O O . ASN A 1 171 ? 13.676 -3.807 5.742 1.00 87.19 171 ASN A O 1
ATOM 1408 N N . TYR A 1 172 ? 12.493 -5.324 6.894 1.00 88.06 172 TYR A N 1
ATOM 1409 C CA . TYR A 1 172 ? 13.605 -5.753 7.743 1.00 88.06 172 TYR A CA 1
ATOM 1410 C C . TYR A 1 172 ? 14.415 -6.883 7.111 1.00 88.06 172 TYR A C 1
ATOM 1412 O O . TYR A 1 172 ? 15.633 -6.923 7.248 1.00 88.06 172 TYR A O 1
ATOM 1420 N N . ILE A 1 173 ? 13.740 -7.806 6.424 1.00 88.12 173 ILE A N 1
ATOM 1421 C CA . ILE A 1 173 ? 14.365 -9.025 5.896 1.00 88.12 173 ILE A CA 1
ATOM 1422 C C . ILE A 1 173 ? 14.962 -8.790 4.507 1.00 88.12 173 ILE A C 1
ATOM 1424 O O . ILE A 1 173 ? 16.027 -9.314 4.196 1.00 88.12 173 ILE A O 1
ATOM 1428 N N . ASN A 1 174 ? 14.305 -7.975 3.681 1.00 83.38 174 ASN A N 1
ATOM 1429 C CA . ASN A 1 174 ? 14.652 -7.803 2.272 1.00 83.38 174 ASN A CA 1
ATOM 1430 C C . ASN A 1 174 ? 14.819 -6.320 1.885 1.00 83.38 174 ASN A C 1
ATOM 1432 O O . ASN A 1 174 ? 14.189 -5.872 0.926 1.00 83.38 174 ASN A O 1
ATOM 1436 N N . PRO A 1 175 ? 15.683 -5.545 2.568 1.00 78.88 175 PRO A N 1
ATOM 1437 C CA . PRO A 1 175 ? 15.833 -4.109 2.311 1.00 78.88 175 PRO A CA 1
ATOM 1438 C C . PRO A 1 175 ? 16.385 -3.787 0.912 1.00 78.88 175 PRO A C 1
ATOM 1440 O O . PRO A 1 175 ? 16.216 -2.676 0.431 1.00 78.88 175 PRO A O 1
ATOM 1443 N N . ARG A 1 176 ? 17.050 -4.746 0.250 1.00 73.31 176 ARG A N 1
ATOM 1444 C CA . ARG A 1 176 ? 17.634 -4.577 -1.095 1.00 73.31 176 ARG A CA 1
ATOM 1445 C C . ARG A 1 176 ? 16.653 -4.822 -2.247 1.00 73.31 176 ARG A C 1
ATOM 1447 O O . ARG A 1 176 ? 17.030 -4.612 -3.392 1.00 73.31 176 ARG A O 1
ATOM 1454 N N . TYR A 1 177 ? 15.451 -5.318 -1.952 1.00 64.88 177 TYR A N 1
ATOM 1455 C CA . TYR A 1 177 ? 14.429 -5.681 -2.945 1.00 64.88 177 TYR A CA 1
ATOM 1456 C C . TYR A 1 177 ? 13.178 -4.786 -2.855 1.00 64.88 177 TYR A C 1
ATOM 1458 O O . TYR A 1 177 ? 12.112 -5.176 -3.334 1.00 64.88 177 TYR A O 1
ATOM 1466 N N . LEU A 1 178 ? 13.316 -3.626 -2.204 1.00 53.47 178 LEU A N 1
ATOM 1467 C CA . LEU A 1 178 ? 12.377 -2.501 -2.222 1.00 53.47 178 LEU A CA 1
ATOM 1468 C C . LEU A 1 178 ? 12.722 -1.551 -3.368 1.00 53.47 178 LEU A C 1
ATOM 1470 O O . LEU A 1 178 ? 11.762 -1.028 -3.972 1.00 53.47 178 LEU A O 1
#

Secondary structure (DSSP, 8-state):
--HHHHHHHHHHT-HHHHHHHHS-----TT--HHHHHHHHHHHHHHHHHHHHHHHHHSPPS-HHHHHHHHTSTTHHHHHGGGGHHHHHHHHHHHHHHHHHHHHHHTT----HHHHHHHHHHHHHHHHHHHHHIIIIIGGGS--STTHHHHHHHHHHHHHHSHHHHHTT-HHHH-GGG-